Protein AF-A0A6C0ITR0-F1 (afdb_monomer)

Mean predicted aligned error: 9.15 Å

Radius of gyration: 19.24 Å; Cα contacts (8 Å, |Δi|>4): 166; chains: 1; bounding box: 49×35×55 Å

pLDDT: mean 77.71, std 12.06, range [46.34, 94.5]

Sequence (164 aa):
MSLARRMNNEQKSWNKKISAESHIYIVYEVEKREVLVSVYKRRLKRVIFFKLELGWEYPFSPPKCELSIDLKKWNNMYQYFFNITNQSIKNWRHKNGAACPCCMSLLCSQNWGPMNNILEIGEELSKHIDEKLELMEKLYVDIIIRKNAGKLPDEMIEYIKEFI

Foldseek 3Di:
DDPVVLVVVQVVVQVVPCPDPWVWHWDADPVQQKIWIWGQDPVVNDIWIKIWRADPCPPAAATDIDGPDPCVVVVPPVVVLPDCDPVNQVVCCVVPNPDGPLNVACNDNVNGHNVDDPVVNSVVVNVVVVVSVVVVLVVVLVVVCVVCPVPDDPVVNVVSVVVD

Nearest PDB structures (foldseek):
  6d6i-assembly2_E  TM=6.224E-01  e=7.721E-03  Homo sapiens
  6d6i-assembly1_B  TM=4.955E-01  e=9.781E-03  Homo sapiens
  1l3a-assembly1_A  TM=3.550E-01  e=3.399E+00  Solanum tuberosum

InterPro domains:
  IPR016135 Ubiquitin-conjugating enzyme/RWD-like [G3DSA:3.10.110.10] (2-138)

Organism: NCBI:txid1070528

Structure (mmCIF, N/CA/C/O backbone):
data_AF-A0A6C0ITR0-F1
#
_entry.id   AF-A0A6C0ITR0-F1
#
loop_
_atom_site.group_PDB
_atom_site.id
_atom_site.type_symbol
_atom_site.label_atom_id
_atom_site.label_alt_id
_atom_site.label_comp_id
_atom_site.label_asym_id
_atom_site.label_entity_id
_atom_site.label_seq_id
_atom_site.pdbx_PDB_ins_code
_atom_site.Cartn_x
_atom_site.Cartn_y
_atom_site.Cartn_z
_atom_site.occupancy
_atom_site.B_iso_or_equiv
_atom_site.auth_seq_id
_atom_site.auth_comp_id
_atom_site.auth_asym_id
_atom_site.auth_atom_id
_atom_site.pdbx_PDB_model_num
ATOM 1 N N . MET A 1 1 ? 11.045 -4.770 -22.711 1.00 66.62 1 MET A N 1
ATOM 2 C CA . MET A 1 1 ? 11.111 -3.359 -22.252 1.00 66.62 1 MET A CA 1
ATOM 3 C C . MET A 1 1 ? 12.143 -3.292 -21.133 1.00 66.62 1 MET A C 1
ATOM 5 O O . MET A 1 1 ? 12.087 -4.165 -20.284 1.00 66.62 1 MET A O 1
ATOM 9 N N . SER A 1 2 ? 13.098 -2.352 -21.131 1.00 85.25 2 SER A N 1
ATOM 10 C CA . SER A 1 2 ? 14.080 -2.260 -20.033 1.00 85.25 2 SER A CA 1
ATOM 11 C C . SER A 1 2 ? 13.482 -1.570 -18.803 1.00 85.25 2 SER A C 1
ATOM 13 O O . SER A 1 2 ? 12.660 -0.661 -18.951 1.00 85.25 2 SER A O 1
ATOM 15 N N . LEU A 1 3 ? 13.923 -1.962 -17.600 1.00 86.62 3 LEU A N 1
ATOM 16 C CA . LEU A 1 3 ? 13.497 -1.333 -16.344 1.00 86.62 3 LEU A CA 1
ATOM 17 C C . LEU A 1 3 ? 13.741 0.182 -16.366 1.00 86.62 3 LEU A C 1
ATOM 19 O O . LEU A 1 3 ? 12.837 0.950 -16.063 1.00 86.62 3 LEU A O 1
ATOM 23 N N . ALA A 1 4 ? 14.923 0.618 -16.810 1.00 86.75 4 ALA A N 1
ATOM 24 C CA . ALA A 1 4 ? 15.263 2.037 -16.902 1.00 86.75 4 ALA A CA 1
ATOM 25 C C . ALA A 1 4 ? 14.276 2.815 -17.791 1.00 86.75 4 ALA A C 1
ATOM 27 O O . ALA A 1 4 ? 13.771 3.866 -17.401 1.00 86.75 4 ALA A O 1
ATOM 28 N N . ARG A 1 5 ? 13.920 2.270 -18.966 1.00 89.25 5 ARG A N 1
ATOM 29 C CA . ARG A 1 5 ? 12.925 2.892 -19.853 1.00 89.25 5 ARG A CA 1
ATOM 30 C C . ARG A 1 5 ? 11.548 2.947 -19.195 1.00 89.25 5 ARG A C 1
ATOM 32 O O . ARG A 1 5 ? 10.845 3.944 -19.342 1.00 89.25 5 ARG A O 1
ATOM 39 N N . ARG A 1 6 ? 11.162 1.885 -18.487 1.00 91.38 6 ARG A N 1
ATOM 40 C CA . ARG A 1 6 ? 9.892 1.817 -17.768 1.00 91.38 6 ARG A CA 1
ATOM 41 C C . ARG A 1 6 ? 9.816 2.873 -16.658 1.00 91.38 6 ARG A C 1
ATOM 43 O O . ARG A 1 6 ? 8.853 3.632 -16.628 1.00 91.38 6 ARG A O 1
ATOM 50 N N . MET A 1 7 ? 10.850 2.983 -15.828 1.00 90.69 7 MET A N 1
ATOM 51 C CA . MET A 1 7 ? 10.935 3.968 -14.742 1.00 90.69 7 MET A CA 1
ATOM 52 C C . MET A 1 7 ? 10.926 5.406 -15.261 1.00 90.69 7 MET A C 1
ATOM 54 O O . MET A 1 7 ? 10.161 6.227 -14.763 1.00 90.69 7 MET A O 1
ATOM 58 N N . ASN A 1 8 ? 11.672 5.693 -16.332 1.00 88.69 8 ASN A N 1
ATOM 59 C CA . ASN A 1 8 ? 11.660 7.014 -16.969 1.00 88.69 8 ASN A CA 1
ATOM 60 C C . ASN A 1 8 ? 10.269 7.410 -17.487 1.00 88.69 8 ASN A C 1
ATOM 62 O O . ASN A 1 8 ? 9.920 8.589 -17.504 1.00 88.69 8 ASN A O 1
ATOM 66 N N . ASN A 1 9 ? 9.470 6.442 -17.943 1.00 89.31 9 ASN A N 1
ATOM 67 C CA . ASN A 1 9 ? 8.101 6.704 -18.377 1.00 89.31 9 ASN A CA 1
ATOM 68 C C . ASN A 1 9 ? 7.162 6.941 -17.190 1.00 89.31 9 ASN A C 1
ATOM 70 O O . ASN A 1 9 ? 6.370 7.879 -17.235 1.00 89.31 9 ASN A O 1
ATOM 74 N N . GLU A 1 10 ? 7.266 6.135 -16.132 1.00 89.88 10 GLU A N 1
ATOM 75 C CA . GLU A 1 10 ? 6.446 6.301 -14.928 1.00 89.88 10 GLU A CA 1
ATOM 76 C C . GLU A 1 10 ? 6.723 7.633 -14.216 1.00 89.88 10 GLU A C 1
ATOM 78 O O . GLU A 1 10 ? 5.781 8.359 -13.905 1.00 89.88 10 GLU A O 1
ATOM 83 N N . GLN A 1 11 ? 7.990 8.030 -14.063 1.00 87.69 11 GLN A N 1
ATOM 84 C CA . GLN A 1 11 ? 8.385 9.291 -13.416 1.00 87.69 11 GLN A CA 1
ATOM 85 C C . GLN A 1 11 ? 7.731 10.536 -14.032 1.00 87.69 11 GLN A C 1
ATOM 87 O O . GLN A 1 11 ? 7.386 11.482 -13.322 1.00 87.69 11 GLN A O 1
ATOM 92 N N . LYS A 1 12 ? 7.488 10.533 -15.350 1.00 85.12 12 LYS A N 1
ATOM 93 C CA . LYS A 1 12 ? 6.782 11.632 -16.034 1.00 85.12 12 LYS A CA 1
ATOM 94 C C . LYS A 1 12 ? 5.352 11.814 -15.525 1.00 85.12 12 LYS A C 1
ATOM 96 O O . LYS A 1 12 ? 4.837 12.929 -15.560 1.00 85.12 12 LYS A O 1
ATOM 101 N N . SER A 1 13 ? 4.704 10.727 -15.107 1.00 78.81 13 SER A N 1
ATOM 102 C CA . SER A 1 13 ? 3.345 10.749 -14.557 1.00 78.81 13 SER A CA 1
ATOM 103 C C . SER A 1 13 ? 3.327 11.169 -13.088 1.00 78.81 13 SER A C 1
ATOM 105 O O . SER A 1 13 ? 2.429 11.906 -12.682 1.00 78.81 13 SER A O 1
ATOM 107 N N . TRP A 1 14 ? 4.354 10.790 -12.321 1.00 82.62 14 TRP A N 1
ATOM 108 C CA . TRP A 1 14 ? 4.474 11.126 -10.902 1.00 82.62 14 TRP A CA 1
ATOM 109 C C . TRP A 1 14 ? 4.487 12.645 -10.716 1.00 82.62 14 TRP A C 1
ATOM 111 O O . TRP A 1 14 ? 3.625 13.194 -10.038 1.00 82.62 14 TRP A O 1
ATOM 121 N N . ASN A 1 15 ? 5.355 13.351 -11.443 1.00 67.38 15 ASN A N 1
ATOM 122 C CA . ASN A 1 15 ? 5.488 14.808 -11.331 1.00 67.38 15 ASN A CA 1
ATOM 123 C C . ASN A 1 15 ? 4.199 15.592 -11.645 1.00 67.38 15 ASN A C 1
ATOM 125 O O . ASN A 1 15 ? 4.065 16.731 -11.211 1.00 67.38 15 ASN A O 1
ATOM 129 N N . LYS A 1 16 ? 3.254 15.005 -12.394 1.00 63.28 16 LYS A N 1
ATOM 130 C CA . LYS A 1 16 ? 1.994 15.662 -12.781 1.00 63.28 16 LYS A CA 1
ATOM 131 C C . LYS A 1 16 ? 0.865 15.483 -11.763 1.00 63.28 16 LYS A C 1
ATOM 133 O O . LYS A 1 16 ? 0.017 16.358 -11.663 1.00 63.28 16 LYS A O 1
ATOM 138 N N . LYS A 1 17 ? 0.825 14.356 -11.042 1.00 58.44 17 LYS A N 1
ATOM 139 C CA . LYS A 1 17 ? -0.270 14.008 -10.111 1.00 58.44 17 LYS A CA 1
ATOM 140 C C . LYS A 1 17 ? 0.035 14.340 -8.645 1.00 58.44 17 LYS A C 1
ATOM 142 O O . LYS A 1 17 ? -0.892 14.567 -7.874 1.00 58.44 17 LYS A O 1
ATOM 147 N N . ILE A 1 18 ? 1.314 14.434 -8.270 1.00 57.09 18 ILE A N 1
ATOM 148 C CA . ILE A 1 18 ? 1.760 14.732 -6.894 1.00 57.09 18 ILE A CA 1
ATOM 149 C C . ILE A 1 18 ? 1.272 16.115 -6.395 1.00 57.09 18 ILE A C 1
ATOM 151 O O . ILE A 1 18 ? 1.217 16.349 -5.190 1.00 57.09 18 ILE A O 1
ATOM 155 N N . SER A 1 19 ? 0.863 17.028 -7.286 1.00 49.69 19 SER A N 1
ATOM 156 C CA . SER A 1 19 ? 0.438 18.385 -6.910 1.00 49.69 19 SER A CA 1
ATOM 157 C C . SER A 1 19 ? -1.061 18.565 -6.643 1.00 49.69 19 SER A C 1
ATOM 159 O O . SER A 1 19 ? -1.438 19.653 -6.219 1.00 49.69 19 SER A O 1
ATOM 161 N N . ALA A 1 20 ? -1.920 17.579 -6.932 1.00 51.50 20 ALA A N 1
ATOM 162 C CA . ALA A 1 20 ? -3.354 17.858 -7.061 1.00 51.50 20 ALA A CA 1
ATOM 163 C C . ALA A 1 20 ? -4.199 17.557 -5.813 1.00 51.50 20 ALA A C 1
ATOM 165 O O . ALA A 1 20 ? -5.024 18.388 -5.475 1.00 51.50 20 ALA A O 1
ATOM 166 N N . GLU A 1 21 ? -4.016 16.440 -5.099 1.00 54.25 21 GLU A N 1
ATOM 167 C CA . GLU A 1 21 ? -4.944 16.062 -4.001 1.00 54.25 21 GLU A CA 1
ATOM 168 C C . GLU A 1 21 ? -4.433 14.883 -3.159 1.00 54.25 21 GLU A C 1
ATOM 170 O O . GLU A 1 21 ? -4.597 14.820 -1.940 1.00 54.25 21 GLU A O 1
ATOM 175 N N . SER A 1 22 ? -3.756 13.943 -3.807 1.00 56.16 22 SER A N 1
ATOM 176 C CA . SER A 1 22 ? -3.129 12.792 -3.178 1.00 56.16 22 SER A CA 1
ATOM 177 C C . SER A 1 22 ? -1.704 13.165 -2.781 1.00 56.16 22 SER A C 1
ATOM 179 O O . SER A 1 22 ? -0.827 13.198 -3.639 1.00 56.16 22 SER A O 1
ATOM 181 N N . HIS A 1 23 ? -1.468 13.462 -1.499 1.00 76.06 23 HIS A N 1
ATOM 182 C CA . HIS A 1 23 ? -0.144 13.759 -0.929 1.00 76.06 23 HIS A CA 1
ATOM 183 C C . HIS A 1 23 ? 0.802 12.535 -0.933 1.00 76.06 23 HIS A C 1
ATOM 185 O O . HIS A 1 23 ? 1.321 12.107 0.102 1.00 76.06 23 HIS A O 1
ATOM 191 N N . ILE A 1 24 ? 0.965 11.926 -2.098 1.00 81.62 24 ILE A N 1
ATOM 192 C CA . ILE A 1 24 ? 1.833 10.798 -2.381 1.00 81.62 24 ILE A CA 1
ATOM 193 C C . ILE A 1 24 ? 3.103 11.393 -2.977 1.00 81.62 24 ILE A C 1
ATOM 195 O O . ILE A 1 24 ? 3.011 12.196 -3.893 1.00 81.62 24 ILE A O 1
ATOM 199 N N . TYR A 1 25 ? 4.279 11.010 -2.498 1.00 81.25 25 TYR A N 1
ATOM 200 C CA . TYR A 1 25 ? 5.554 11.367 -3.117 1.00 81.25 25 TYR A CA 1
ATOM 201 C C . TYR A 1 25 ? 6.347 10.099 -3.383 1.00 81.25 25 TYR A C 1
ATOM 203 O O . TYR A 1 25 ? 6.434 9.230 -2.515 1.00 81.25 25 TYR A O 1
ATOM 211 N N . ILE A 1 26 ? 6.924 9.995 -4.576 1.00 82.62 26 ILE A N 1
ATOM 212 C CA . ILE A 1 26 ? 7.612 8.793 -5.044 1.00 82.62 26 ILE A CA 1
ATOM 213 C C . ILE A 1 26 ? 9.055 9.157 -5.380 1.00 82.62 26 ILE A C 1
ATOM 215 O O . ILE A 1 26 ? 9.303 10.081 -6.154 1.00 82.62 26 ILE A O 1
ATOM 219 N N . VAL A 1 27 ? 10.002 8.417 -4.809 1.00 81.12 27 VAL A N 1
ATOM 220 C CA . VAL A 1 27 ? 11.440 8.553 -5.054 1.00 81.12 27 VAL A CA 1
ATOM 221 C C . VAL A 1 27 ? 11.975 7.206 -5.517 1.00 81.12 27 VAL A C 1
ATOM 223 O O . VAL A 1 27 ? 11.745 6.196 -4.863 1.00 81.12 27 VAL A O 1
ATOM 226 N N . TYR A 1 28 ? 12.689 7.178 -6.639 1.00 79.88 28 TYR A N 1
ATOM 227 C CA . TYR A 1 28 ? 13.272 5.953 -7.189 1.00 79.88 28 TYR A CA 1
ATOM 228 C C . TYR A 1 28 ? 14.796 5.968 -7.065 1.00 79.88 28 TYR A C 1
ATOM 230 O O . TYR A 1 28 ? 15.441 6.893 -7.557 1.00 79.88 28 TYR A O 1
ATOM 238 N N . GLU A 1 29 ? 15.363 4.929 -6.450 1.00 78.25 29 GLU A N 1
ATOM 239 C CA . GLU A 1 29 ? 16.804 4.706 -6.351 1.00 78.25 29 GLU A CA 1
ATOM 240 C C . GLU A 1 29 ? 17.230 3.618 -7.351 1.00 78.25 29 GLU A C 1
ATOM 242 O O . GLU A 1 29 ? 16.992 2.421 -7.163 1.00 78.25 29 GLU A O 1
ATOM 247 N N . VAL A 1 30 ? 17.852 4.054 -8.453 1.00 73.38 30 VAL A N 1
ATOM 248 C CA . VAL A 1 30 ? 18.170 3.205 -9.616 1.00 73.38 30 VAL A CA 1
ATOM 249 C C . VAL A 1 30 ? 19.095 2.046 -9.245 1.00 73.38 30 VAL A C 1
ATOM 251 O O . VAL A 1 30 ? 18.827 0.909 -9.629 1.00 73.38 30 VAL A O 1
ATOM 254 N N . GLU A 1 31 ? 20.155 2.327 -8.485 1.00 76.38 31 GLU A N 1
ATOM 255 C CA . GLU A 1 31 ? 21.209 1.358 -8.152 1.00 76.38 31 GLU A CA 1
ATOM 256 C C . GLU A 1 31 ? 20.681 0.176 -7.336 1.00 76.38 31 GLU A C 1
ATOM 258 O O . GLU A 1 31 ? 21.100 -0.960 -7.545 1.00 76.38 31 GLU A O 1
ATOM 263 N N . LYS A 1 32 ? 19.708 0.430 -6.455 1.00 82.06 32 LYS A N 1
ATOM 264 C CA . LYS A 1 32 ? 19.113 -0.597 -5.594 1.00 82.06 32 LYS A CA 1
ATOM 265 C C . LYS A 1 32 ? 17.887 -1.271 -6.202 1.00 82.06 32 LYS A C 1
ATOM 267 O O . LYS A 1 32 ? 17.435 -2.280 -5.678 1.00 82.06 32 LYS A O 1
ATOM 272 N N . ARG A 1 33 ? 17.349 -0.745 -7.312 1.00 89.19 33 ARG A N 1
ATOM 273 C CA . ARG A 1 33 ? 16.044 -1.152 -7.877 1.00 89.19 33 ARG A CA 1
ATOM 274 C C . ARG A 1 33 ? 14.930 -1.042 -6.829 1.00 89.19 33 ARG A C 1
ATOM 276 O O . ARG A 1 33 ? 14.016 -1.860 -6.779 1.00 89.19 33 ARG A O 1
ATOM 283 N N . GLU A 1 34 ? 15.014 0.003 -6.016 1.00 90.19 34 GLU A N 1
ATOM 284 C CA . GLU A 1 34 ? 14.099 0.274 -4.914 1.00 90.19 34 GLU A CA 1
ATOM 285 C C . GLU A 1 34 ? 13.360 1.582 -5.167 1.00 90.19 34 GLU A C 1
ATOM 287 O O . GLU A 1 34 ? 13.939 2.568 -5.627 1.00 90.19 34 GLU A O 1
ATOM 292 N N . VAL A 1 35 ? 12.069 1.601 -4.858 1.00 90.12 35 VAL A N 1
ATOM 293 C CA . VAL A 1 35 ? 11.244 2.804 -4.925 1.00 90.12 35 VAL A CA 1
ATOM 294 C C . VAL A 1 35 ? 10.682 3.081 -3.544 1.00 90.12 35 VAL A C 1
ATOM 296 O O . VAL A 1 35 ? 10.030 2.232 -2.943 1.00 90.12 35 VAL A O 1
ATOM 299 N N . LEU A 1 36 ? 10.908 4.288 -3.046 1.00 88.62 36 LEU A N 1
ATOM 300 C CA . LEU A 1 36 ? 10.284 4.786 -1.837 1.00 88.62 36 LEU A CA 1
ATOM 301 C C . LEU A 1 36 ? 9.006 5.535 -2.214 1.00 88.62 36 LEU A C 1
ATOM 303 O O . LEU A 1 36 ? 9.048 6.571 -2.876 1.00 88.62 36 LEU A O 1
ATOM 307 N N . VAL A 1 37 ? 7.869 5.021 -1.764 1.00 89.06 37 VAL A N 1
ATOM 308 C CA . VAL A 1 37 ? 6.573 5.691 -1.849 1.00 89.06 37 VAL A CA 1
ATOM 309 C C . VAL A 1 37 ? 6.248 6.247 -0.473 1.00 89.06 37 VAL A C 1
ATOM 311 O O . VAL A 1 37 ? 6.248 5.528 0.520 1.00 89.06 37 VAL A O 1
ATOM 314 N N . SER A 1 38 ? 5.963 7.535 -0.392 1.00 85.69 38 SER A N 1
ATOM 315 C CA . SER A 1 38 ? 5.570 8.198 0.844 1.00 85.69 38 SER A CA 1
ATOM 316 C C . SER A 1 38 ? 4.170 8.764 0.702 1.00 85.69 38 SER A C 1
ATOM 318 O O . SER A 1 38 ? 3.831 9.334 -0.327 1.00 85.69 38 SER A O 1
ATOM 320 N N . VAL A 1 39 ? 3.340 8.577 1.720 1.00 85.44 39 VAL A N 1
ATOM 321 C CA . VAL A 1 39 ? 1.941 9.003 1.730 1.00 85.44 39 VAL A CA 1
ATOM 322 C C . VAL A 1 39 ? 1.718 9.853 2.968 1.00 85.44 39 VAL A C 1
ATOM 324 O O . VAL A 1 39 ? 1.810 9.359 4.093 1.00 85.44 39 VAL A O 1
ATOM 327 N N . TYR A 1 40 ? 1.420 11.135 2.784 1.00 83.81 40 TYR A N 1
ATOM 328 C CA . TYR A 1 40 ? 1.007 11.993 3.885 1.00 83.81 40 TYR A CA 1
ATOM 329 C C . TYR A 1 40 ? -0.487 11.838 4.155 1.00 83.81 40 TYR A C 1
ATOM 331 O O . TYR A 1 40 ? -1.330 11.996 3.271 1.00 83.81 40 TYR A O 1
ATOM 339 N N . LYS A 1 41 ? -0.818 11.564 5.416 1.00 82.00 41 LYS A N 1
ATOM 340 C CA . LYS A 1 41 ? -2.193 11.462 5.893 1.00 82.00 41 LYS A CA 1
ATOM 341 C C . LYS A 1 41 ? -2.507 12.604 6.832 1.00 82.00 41 LYS A C 1
ATOM 343 O O . LYS A 1 41 ? -2.015 12.650 7.960 1.00 82.00 41 LYS A O 1
ATOM 348 N N . ARG A 1 42 ? -3.401 13.491 6.388 1.00 80.75 42 ARG A N 1
ATOM 349 C CA . ARG A 1 42 ? -3.861 14.651 7.163 1.00 80.75 42 ARG A CA 1
ATOM 350 C C . ARG A 1 42 ? -4.466 14.250 8.509 1.00 80.75 42 ARG A C 1
ATOM 352 O O . ARG A 1 42 ? -4.135 14.871 9.514 1.00 80.75 42 ARG A O 1
ATOM 359 N N . ARG A 1 43 ? -5.273 13.180 8.544 1.00 76.94 43 ARG A N 1
ATOM 360 C CA . ARG A 1 43 ? -5.879 12.630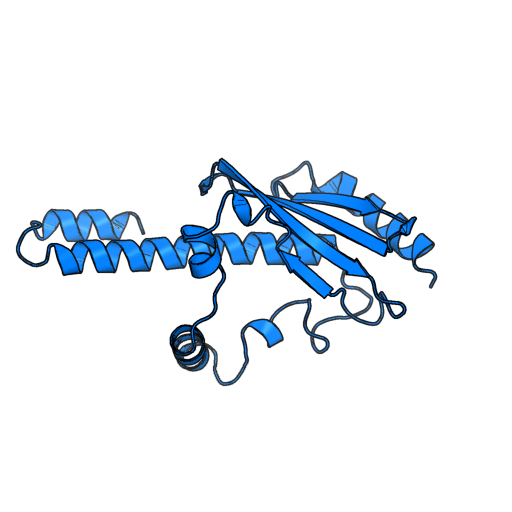 9.777 1.00 76.94 43 ARG A CA 1
ATOM 361 C C . ARG A 1 43 ? -4.829 12.224 10.813 1.00 76.94 43 ARG A C 1
ATOM 363 O O . ARG A 1 43 ? -5.002 12.469 11.998 1.00 76.94 43 ARG A O 1
ATOM 370 N N . LEU A 1 44 ? -3.704 11.675 10.355 1.00 75.25 44 LEU A N 1
ATOM 371 C CA . LEU A 1 44 ? -2.583 11.286 11.212 1.00 75.25 44 LEU A CA 1
ATOM 372 C C . LEU A 1 44 ? -1.585 12.426 11.455 1.00 75.25 44 LEU A C 1
ATOM 374 O O . LEU A 1 44 ? -0.725 12.295 12.323 1.00 75.25 44 LEU A O 1
ATOM 378 N N . LYS A 1 45 ? -1.667 13.513 10.673 1.00 80.12 45 LYS A N 1
ATOM 379 C CA . LYS A 1 45 ? -0.663 14.586 10.556 1.00 80.12 45 LYS A CA 1
ATOM 380 C C . LYS A 1 45 ? 0.754 14.046 10.331 1.00 80.12 45 LYS A C 1
ATOM 382 O O . LYS A 1 45 ? 1.722 14.585 10.867 1.00 80.12 45 LYS A O 1
ATOM 387 N N . ARG A 1 46 ? 0.886 12.949 9.581 1.00 78.00 46 ARG A N 1
ATOM 388 C CA . ARG A 1 46 ? 2.151 12.214 9.422 1.00 78.00 46 ARG A CA 1
ATOM 389 C C . ARG A 1 46 ? 2.313 11.626 8.029 1.00 78.00 46 ARG A C 1
ATOM 391 O O . ARG A 1 46 ? 1.334 11.405 7.321 1.00 78.00 46 ARG A O 1
ATOM 398 N N . VAL A 1 47 ? 3.570 11.360 7.680 1.00 80.62 47 VAL A N 1
ATOM 399 C CA . VAL A 1 47 ? 3.975 10.652 6.463 1.00 80.62 47 VAL A CA 1
ATOM 400 C C . VAL A 1 47 ? 4.217 9.183 6.795 1.00 80.62 47 VAL A C 1
ATOM 402 O O . VAL A 1 47 ? 4.897 8.872 7.774 1.00 80.62 47 VAL A O 1
ATOM 405 N N . ILE A 1 48 ? 3.656 8.295 5.983 1.00 81.94 48 ILE A N 1
ATOM 406 C CA . ILE A 1 48 ? 3.893 6.852 6.021 1.00 81.94 48 ILE A CA 1
ATOM 407 C C . ILE A 1 48 ? 4.762 6.495 4.821 1.00 81.94 48 ILE A C 1
ATOM 409 O O . ILE A 1 48 ? 4.490 6.949 3.713 1.00 81.94 48 ILE A O 1
ATOM 413 N N . PHE A 1 49 ? 5.799 5.693 5.040 1.00 84.44 49 PHE A N 1
ATOM 414 C CA . PHE A 1 49 ? 6.754 5.306 4.009 1.00 84.44 49 PHE A CA 1
AT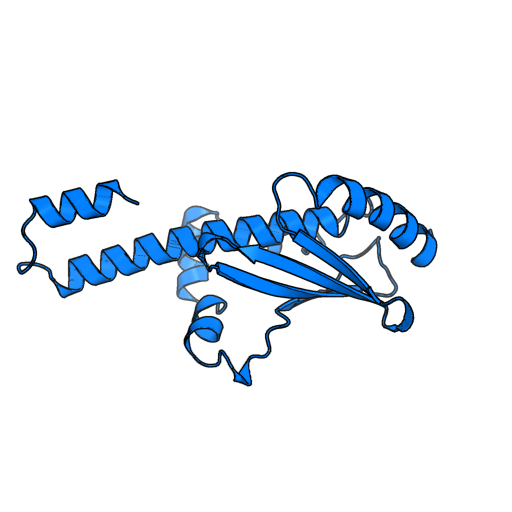OM 415 C C . PHE A 1 49 ? 6.603 3.827 3.666 1.00 84.44 49 PHE A C 1
ATOM 417 O O . PHE A 1 49 ? 6.538 2.974 4.551 1.00 84.44 49 PHE A O 1
ATOM 424 N N . PHE A 1 50 ? 6.601 3.534 2.376 1.00 86.69 50 PHE A N 1
ATOM 425 C CA . PHE A 1 50 ? 6.557 2.204 1.800 1.00 86.69 50 PHE A CA 1
ATOM 426 C C . PHE A 1 50 ? 7.761 2.030 0.891 1.00 86.69 50 PHE A C 1
ATOM 428 O O . PHE A 1 50 ? 8.047 2.879 0.048 1.00 86.69 50 PHE A O 1
ATOM 435 N N . LYS A 1 51 ? 8.465 0.924 1.070 1.00 89.75 51 LYS A N 1
ATOM 436 C CA . LYS A 1 51 ? 9.575 0.517 0.227 1.00 89.75 51 LYS A CA 1
ATOM 437 C C . LYS A 1 51 ? 9.065 -0.528 -0.756 1.00 89.75 51 LYS A C 1
ATOM 439 O O . LYS A 1 51 ? 8.521 -1.547 -0.343 1.00 89.75 51 LYS A O 1
ATOM 444 N N . LEU A 1 52 ? 9.241 -0.264 -2.042 1.00 92.38 52 LEU A N 1
ATOM 445 C CA . LEU A 1 52 ? 8.951 -1.198 -3.118 1.00 92.38 52 LEU A CA 1
ATOM 446 C C . LEU A 1 52 ? 10.264 -1.746 -3.679 1.00 92.38 52 LEU A C 1
ATOM 448 O O . LEU A 1 52 ? 11.104 -0.978 -4.144 1.00 92.38 52 LEU A O 1
ATOM 452 N N . GLU A 1 53 ? 10.430 -3.061 -3.669 1.00 93.62 53 GLU A N 1
ATOM 453 C CA . GLU A 1 53 ? 11.556 -3.753 -4.297 1.00 93.62 53 GLU A CA 1
ATOM 454 C C . GLU A 1 53 ? 11.144 -4.226 -5.699 1.00 93.62 53 GLU A C 1
ATOM 456 O O . GLU A 1 53 ? 10.200 -5.010 -5.857 1.00 93.62 53 GLU A O 1
ATOM 461 N N . LEU A 1 54 ? 11.840 -3.740 -6.731 1.00 93.69 54 LEU A N 1
ATOM 462 C CA . LEU A 1 54 ? 11.563 -4.085 -8.123 1.00 93.69 54 LEU A CA 1
ATOM 463 C C . LEU A 1 54 ? 12.381 -5.316 -8.534 1.00 93.69 54 LEU A C 1
ATOM 465 O O . LEU A 1 54 ? 13.590 -5.239 -8.773 1.00 93.69 54 LEU A O 1
ATOM 469 N N . GLY A 1 55 ? 11.703 -6.455 -8.677 1.00 91.31 55 GLY A N 1
ATOM 470 C CA . GLY A 1 55 ? 12.320 -7.695 -9.147 1.00 91.31 55 GLY A CA 1
ATOM 471 C C . GLY A 1 55 ? 12.869 -7.613 -10.580 1.00 91.31 55 GLY A C 1
ATOM 472 O O . GLY A 1 55 ? 12.607 -6.685 -11.350 1.00 91.31 55 GLY A O 1
ATOM 473 N N . TRP A 1 56 ? 13.635 -8.630 -10.984 1.00 91.25 56 TRP A N 1
ATOM 474 C CA . TRP A 1 56 ? 14.151 -8.766 -12.360 1.00 91.25 56 TRP A CA 1
ATOM 475 C C . TRP A 1 56 ? 13.052 -8.833 -13.419 1.00 91.25 56 TRP A C 1
ATOM 477 O O . TRP A 1 56 ? 13.249 -8.338 -14.523 1.00 91.25 56 TRP A O 1
ATOM 487 N N . GLU A 1 57 ? 11.885 -9.348 -13.050 1.00 93.19 57 GLU A N 1
ATOM 488 C CA . GLU A 1 57 ? 10.744 -9.513 -13.947 1.00 93.19 57 GLU A CA 1
ATOM 489 C C . GLU A 1 57 ? 9.863 -8.265 -14.069 1.00 93.19 57 GLU A C 1
ATOM 491 O O . GLU A 1 57 ? 8.958 -8.246 -14.897 1.00 93.19 57 GLU A O 1
ATOM 496 N N . TYR A 1 58 ? 10.099 -7.205 -13.290 1.00 92.25 58 TYR A N 1
ATOM 497 C CA . TYR A 1 58 ? 9.295 -5.986 -13.390 1.00 92.25 58 TYR A CA 1
ATOM 498 C C . TYR A 1 58 ? 9.388 -5.379 -14.808 1.00 92.25 58 TYR A C 1
ATOM 500 O O . TYR A 1 58 ? 10.498 -5.213 -15.329 1.00 92.25 58 TYR A O 1
ATOM 508 N N . PRO A 1 59 ? 8.266 -4.990 -15.449 1.00 93.44 59 PRO A N 1
ATOM 509 C CA . PRO A 1 59 ? 6.912 -4.845 -14.897 1.00 93.44 59 PRO A CA 1
ATOM 510 C C . PRO A 1 59 ? 5.983 -6.054 -15.109 1.00 93.44 59 PRO A C 1
ATOM 512 O O . PRO A 1 59 ? 4.780 -5.917 -14.943 1.00 93.44 59 PRO A O 1
ATOM 515 N N . PHE A 1 60 ? 6.483 -7.217 -15.518 1.00 94.50 60 PHE A N 1
ATOM 516 C CA . PHE A 1 60 ? 5.655 -8.410 -15.746 1.00 94.50 60 PHE A CA 1
ATOM 517 C C . PHE A 1 60 ? 5.261 -9.133 -14.453 1.00 94.50 60 PHE A C 1
ATOM 519 O O . PHE A 1 60 ? 4.288 -9.877 -14.454 1.00 94.50 60 PHE A O 1
ATOM 526 N N . SER A 1 61 ? 5.958 -8.837 -13.356 1.00 93.62 61 SER A N 1
ATOM 527 C CA . SER A 1 61 ? 5.624 -9.279 -12.000 1.00 93.62 61 SER A CA 1
ATOM 528 C C . SER A 1 61 ? 5.530 -8.064 -11.063 1.00 93.62 61 SER A C 1
ATOM 530 O O . SER A 1 61 ? 6.268 -7.088 -11.274 1.00 93.62 61 SER A O 1
ATOM 532 N N . PRO A 1 62 ? 4.643 -8.092 -10.048 1.00 94.38 62 PRO A N 1
ATOM 533 C CA . PRO A 1 62 ? 4.472 -6.977 -9.124 1.00 94.38 62 PRO A CA 1
ATOM 534 C C . PRO A 1 62 ? 5.730 -6.758 -8.276 1.00 94.38 62 PRO A C 1
ATOM 536 O O . PRO A 1 62 ? 6.484 -7.704 -8.019 1.00 94.38 62 PRO A O 1
ATOM 539 N N . PRO A 1 63 ? 5.972 -5.524 -7.807 1.00 94.38 63 PRO A N 1
ATOM 540 C CA . PRO A 1 63 ? 7.029 -5.270 -6.843 1.00 94.38 63 PRO A CA 1
ATOM 541 C C . PRO A 1 63 ? 6.665 -5.853 -5.472 1.00 94.38 63 PRO A C 1
ATOM 543 O O . PRO A 1 63 ? 5.490 -5.990 -5.130 1.00 94.38 63 PRO A O 1
ATOM 546 N N . LYS A 1 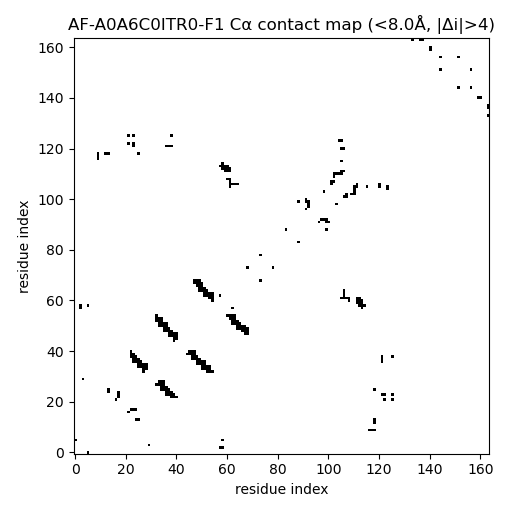64 ? 7.669 -6.153 -4.646 1.00 91.75 64 LYS A N 1
ATOM 547 C CA . LYS A 1 64 ? 7.418 -6.46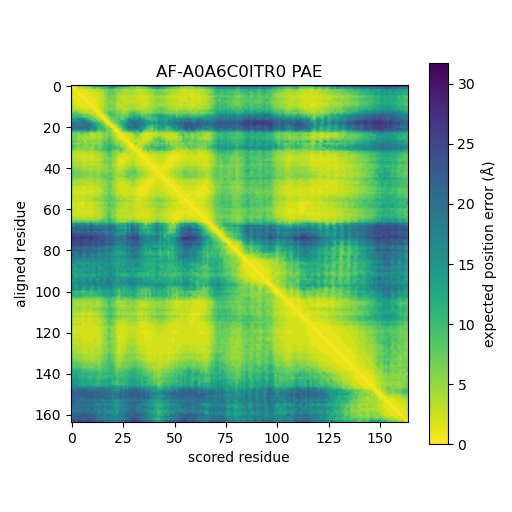4 -3.230 1.00 91.75 64 LYS A CA 1
ATOM 548 C C . LYS A 1 64 ? 7.265 -5.163 -2.463 1.00 91.75 64 LYS A C 1
ATOM 550 O O . LYS A 1 64 ? 8.081 -4.268 -2.642 1.00 91.75 64 LYS A O 1
ATOM 555 N N . CYS A 1 65 ? 6.249 -5.061 -1.614 1.00 88.56 65 CYS A N 1
ATOM 556 C CA . CYS A 1 65 ? 6.005 -3.869 -0.811 1.00 88.56 65 CYS A CA 1
ATOM 557 C C . CYS A 1 65 ? 6.237 -4.154 0.667 1.00 88.56 65 CYS A C 1
ATOM 559 O O . CYS A 1 65 ? 5.636 -5.062 1.237 1.00 88.56 65 CYS A O 1
ATOM 561 N N . GLU A 1 66 ? 7.037 -3.306 1.297 1.00 84.88 66 GLU A N 1
ATOM 562 C CA . GLU A 1 66 ? 7.296 -3.327 2.726 1.00 84.88 66 GLU A CA 1
ATOM 563 C C . GLU A 1 66 ? 6.980 -1.966 3.335 1.00 84.88 66 GLU A C 1
ATOM 565 O O . GLU A 1 66 ? 7.200 -0.910 2.741 1.00 84.88 66 GLU A O 1
ATOM 570 N N . LEU A 1 67 ? 6.457 -1.981 4.554 1.00 79.88 67 LEU A N 1
ATOM 571 C CA . LEU A 1 67 ? 6.238 -0.768 5.320 1.00 79.88 67 LEU A CA 1
ATOM 572 C C . LEU A 1 67 ? 7.578 -0.310 5.912 1.00 79.88 67 LEU A C 1
ATOM 574 O O . LEU A 1 67 ? 8.095 -0.916 6.847 1.00 79.88 67 LEU A O 1
ATOM 578 N N . SER A 1 68 ? 8.134 0.776 5.381 1.00 68.81 68 SER A N 1
ATOM 579 C CA . SER A 1 68 ? 9.441 1.309 5.771 1.00 68.81 68 SER A CA 1
ATOM 580 C C . SER A 1 68 ? 9.301 2.333 6.897 1.00 68.81 68 SER A C 1
ATOM 582 O O . SER A 1 68 ? 9.585 3.517 6.727 1.00 68.81 68 SER A O 1
ATOM 584 N N . ILE A 1 69 ? 8.837 1.897 8.066 1.00 62.41 69 ILE A N 1
ATOM 585 C CA . ILE A 1 69 ? 8.837 2.733 9.274 1.00 62.41 69 ILE A CA 1
ATOM 586 C C . ILE A 1 69 ? 10.142 2.483 10.036 1.00 62.41 69 ILE A C 1
ATOM 588 O O . ILE A 1 69 ? 10.584 1.343 10.158 1.00 62.41 69 ILE A O 1
ATOM 592 N N . ASP A 1 70 ? 10.729 3.528 10.624 1.00 57.25 70 ASP A N 1
ATOM 593 C CA . ASP A 1 70 ? 11.662 3.352 11.741 1.00 57.25 70 ASP A CA 1
ATOM 594 C C . ASP A 1 70 ? 10.877 2.809 12.951 1.00 57.25 70 ASP A C 1
ATOM 596 O O . ASP A 1 70 ? 10.407 3.550 13.822 1.00 57.25 70 ASP A O 1
ATOM 600 N N . LEU A 1 71 ? 10.637 1.491 12.940 1.00 51.28 71 LEU A N 1
ATOM 601 C CA . LEU A 1 71 ? 9.787 0.775 13.895 1.00 51.28 71 LEU A CA 1
ATOM 602 C C . LEU A 1 71 ? 10.266 0.964 15.340 1.00 51.28 71 LEU A C 1
ATOM 604 O O . LEU A 1 71 ? 9.455 0.896 16.264 1.00 51.28 71 LEU A O 1
ATOM 608 N N . LYS A 1 72 ? 11.549 1.301 15.549 1.00 46.34 72 LYS A N 1
ATOM 609 C CA . LYS A 1 72 ? 12.114 1.565 16.879 1.00 46.34 72 LYS A CA 1
ATOM 610 C C . LYS A 1 72 ? 11.457 2.760 17.575 1.00 46.34 72 LYS A C 1
ATOM 612 O O . LYS A 1 72 ? 11.272 2.711 18.788 1.00 46.34 72 LYS A O 1
ATOM 617 N N . 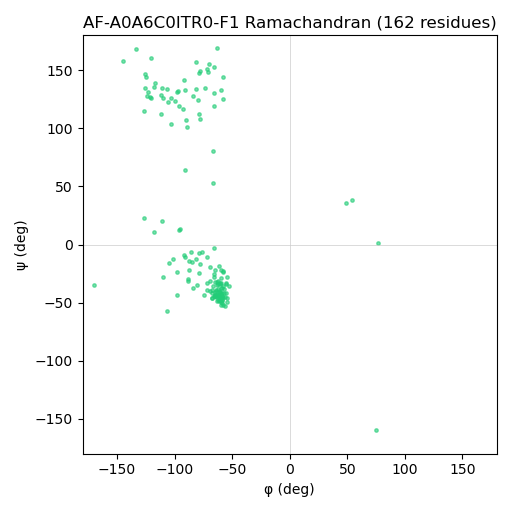LYS A 1 73 ? 11.038 3.798 16.839 1.00 52.38 73 LYS A N 1
ATOM 618 C CA . LYS A 1 73 ? 10.291 4.944 17.404 1.00 52.38 73 LYS A CA 1
ATOM 619 C C . LYS A 1 73 ? 8.788 4.681 17.576 1.00 52.38 73 LYS A C 1
ATOM 621 O O . LYS A 1 73 ? 8.109 5.466 18.231 1.00 52.38 73 LYS A O 1
ATOM 626 N N . TRP A 1 74 ? 8.257 3.603 16.996 1.00 52.56 74 TRP A N 1
ATOM 627 C CA . TRP A 1 74 ? 6.814 3.383 16.799 1.00 52.56 74 TRP A CA 1
ATOM 628 C C . TRP A 1 74 ? 6.320 2.033 17.351 1.00 52.56 74 TRP A C 1
ATOM 630 O O . TRP A 1 74 ? 5.281 1.520 16.932 1.00 52.56 74 TRP A O 1
ATOM 640 N N . ASN A 1 75 ? 7.057 1.460 18.305 1.00 48.53 75 ASN A N 1
ATOM 641 C CA . ASN A 1 75 ? 7.095 0.014 18.534 1.00 48.53 75 ASN A CA 1
ATOM 642 C C . ASN A 1 75 ? 5.786 -0.652 19.003 1.00 48.53 75 ASN A C 1
ATOM 644 O O . ASN A 1 75 ? 5.620 -1.841 18.769 1.00 48.53 75 ASN A O 1
ATOM 648 N N . ASN A 1 76 ? 4.831 0.075 19.595 1.00 51.66 76 ASN A N 1
ATOM 649 C CA . ASN A 1 76 ? 3.634 -0.570 20.155 1.00 51.66 76 ASN A CA 1
ATOM 650 C C . ASN A 1 76 ? 2.370 -0.332 19.323 1.00 51.66 76 ASN A C 1
ATOM 652 O O . ASN A 1 76 ? 1.766 -1.282 18.844 1.00 51.66 76 ASN A O 1
ATOM 656 N N . MET A 1 77 ? 1.963 0.914 19.079 1.00 49.56 77 MET A N 1
ATOM 657 C CA . MET A 1 77 ? 0.659 1.177 18.450 1.00 49.56 77 MET A CA 1
ATOM 658 C C . MET A 1 77 ? 0.596 0.750 16.972 1.00 49.56 77 MET A C 1
ATOM 660 O O . MET A 1 77 ? -0.455 0.331 16.498 1.00 49.56 77 MET A O 1
ATOM 664 N N . TYR A 1 78 ? 1.717 0.817 16.245 1.00 55.97 78 TYR A N 1
ATOM 665 C CA . TYR A 1 78 ? 1.745 0.572 14.799 1.00 55.97 78 TYR A CA 1
ATOM 666 C C . TYR A 1 78 ? 1.954 -0.892 14.405 1.00 55.97 78 TYR A C 1
ATOM 668 O O . TYR A 1 78 ? 1.414 -1.315 13.383 1.00 55.97 78 TYR A O 1
ATOM 676 N N . GLN A 1 79 ? 2.658 -1.686 15.221 1.00 53.25 79 GLN A N 1
ATOM 677 C CA . GLN A 1 79 ? 2.708 -3.137 15.009 1.00 53.25 79 GLN A CA 1
ATOM 678 C C . GLN A 1 79 ? 1.299 -3.734 15.118 1.00 53.25 79 GLN A C 1
ATOM 680 O O . GLN A 1 79 ? 0.864 -4.453 14.224 1.00 53.25 79 GLN A O 1
ATOM 685 N N . TYR A 1 80 ? 0.529 -3.344 16.141 1.00 56.84 80 TYR A N 1
ATOM 686 C CA . TYR A 1 80 ? -0.879 -3.736 16.244 1.00 56.84 80 TYR A CA 1
ATOM 687 C C . TYR A 1 80 ? -1.749 -3.125 15.145 1.00 56.84 80 TYR A C 1
ATOM 689 O O . TYR A 1 80 ? -2.640 -3.809 14.652 1.00 56.84 80 TYR A O 1
ATOM 697 N N . PHE A 1 81 ? -1.473 -1.881 14.727 1.00 58.78 81 PHE A N 1
ATOM 698 C CA . PHE A 1 81 ? -2.193 -1.250 13.622 1.00 58.78 81 PHE A CA 1
ATOM 699 C C . PHE A 1 81 ? -2.093 -2.105 12.363 1.00 58.78 81 PHE A C 1
ATOM 701 O O . PHE A 1 81 ? -3.118 -2.445 11.791 1.00 58.78 81 PHE A O 1
ATOM 708 N N . PHE A 1 82 ? -0.894 -2.498 11.927 1.00 61.12 82 PHE A N 1
ATOM 709 C CA . PHE A 1 82 ? -0.711 -3.230 10.669 1.00 61.12 82 PHE A CA 1
ATOM 710 C C . PHE A 1 82 ? -0.901 -4.746 10.764 1.00 61.12 82 PHE A C 1
ATOM 712 O O . PHE A 1 82 ? -1.136 -5.371 9.729 1.00 61.12 82 PHE A O 1
ATOM 719 N N . ASN A 1 83 ? -0.910 -5.321 11.967 1.00 62.53 83 ASN A N 1
ATOM 720 C CA . ASN A 1 83 ? -1.130 -6.750 12.144 1.00 62.53 83 ASN A CA 1
ATOM 721 C C . ASN A 1 83 ? -2.545 -7.170 11.734 1.00 62.53 83 ASN A C 1
ATOM 723 O O . ASN A 1 83 ? -3.554 -6.765 12.311 1.00 62.53 83 ASN A O 1
ATOM 727 N N . ILE A 1 84 ? -2.611 -8.056 10.744 1.00 62.78 84 ILE A N 1
ATOM 728 C CA . ILE A 1 84 ? -3.827 -8.788 10.411 1.00 62.78 84 ILE A CA 1
ATOM 729 C C . ILE A 1 84 ? -3.961 -9.932 11.422 1.00 62.78 84 ILE A C 1
ATOM 731 O O . ILE A 1 84 ? -3.164 -10.867 11.421 1.00 62.78 84 ILE A O 1
ATOM 735 N N . THR A 1 85 ? -4.972 -9.876 12.289 1.00 67.56 85 THR A N 1
ATOM 736 C CA . THR A 1 85 ? -5.269 -10.995 13.198 1.00 67.56 85 THR A CA 1
ATOM 737 C C . THR A 1 85 ? -6.076 -12.081 12.481 1.00 67.56 85 THR A C 1
ATOM 739 O O . THR A 1 85 ? -6.809 -11.802 11.529 1.00 67.56 85 THR A O 1
ATOM 742 N N . ASN A 1 86 ? -6.033 -13.319 12.981 1.00 69.31 86 ASN A N 1
ATOM 743 C CA . ASN A 1 86 ? -6.895 -14.400 12.480 1.00 69.31 86 ASN A CA 1
ATOM 744 C C . ASN A 1 86 ? -8.386 -14.028 12.529 1.00 69.31 86 ASN A C 1
ATOM 746 O O . ASN A 1 86 ? -9.149 -14.407 11.640 1.00 69.31 86 ASN A O 1
ATOM 750 N N . GLN A 1 87 ? -8.804 -13.255 13.536 1.00 69.19 87 GLN A N 1
ATOM 751 C CA . GLN A 1 87 ? -10.178 -12.772 13.636 1.00 69.19 87 GLN A CA 1
ATOM 752 C C . GLN A 1 87 ? -10.497 -11.741 12.548 1.00 69.19 87 GLN A C 1
ATOM 754 O O . GLN A 1 87 ? -11.565 -11.803 11.945 1.00 69.19 87 GLN A O 1
ATOM 759 N N . SER A 1 88 ? -9.559 -10.843 12.236 1.00 66.69 88 SER A N 1
ATOM 760 C CA . SER A 1 88 ? -9.689 -9.886 11.131 1.00 66.69 88 SER A CA 1
ATOM 761 C C . SER A 1 88 ? -9.883 -10.604 9.789 1.00 66.69 88 SER A C 1
ATOM 763 O O . SER A 1 88 ? -10.753 -10.215 9.015 1.00 66.69 88 SER A O 1
ATOM 765 N N . ILE A 1 89 ? -9.147 -11.697 9.542 1.00 69.06 89 ILE A N 1
ATOM 766 C CA . ILE A 1 89 ? -9.302 -12.526 8.332 1.00 69.06 89 ILE A CA 1
ATOM 767 C C . ILE A 1 89 ? -10.669 -13.213 8.304 1.00 69.06 89 ILE A C 1
ATOM 769 O O . ILE A 1 89 ? -11.323 -13.225 7.264 1.00 69.06 89 ILE A O 1
ATOM 773 N N . LYS A 1 90 ? -11.126 -13.776 9.430 1.00 72.00 90 LYS A N 1
ATOM 774 C CA . LYS A 1 90 ? -12.456 -14.402 9.521 1.00 72.00 90 LYS A CA 1
ATOM 775 C C . LYS A 1 90 ? -13.574 -13.399 9.236 1.00 72.00 90 LYS A C 1
ATOM 777 O O . LYS A 1 90 ? -14.438 -13.683 8.411 1.00 72.00 90 LYS A O 1
ATOM 782 N N . ASN A 1 91 ? -13.522 -12.224 9.862 1.00 70.00 91 ASN A N 1
ATOM 783 C CA . ASN A 1 91 ? -14.502 -11.157 9.653 1.00 70.00 91 ASN A CA 1
ATOM 784 C C . ASN A 1 91 ? -14.499 -10.679 8.194 1.00 70.00 91 ASN A C 1
ATOM 786 O O . ASN A 1 91 ? -15.558 -10.518 7.594 1.00 70.00 91 ASN A O 1
ATOM 790 N N . TRP A 1 92 ? -13.312 -10.508 7.603 1.00 71.62 92 TRP A N 1
ATOM 791 C CA . TRP A 1 92 ? -13.180 -10.175 6.187 1.00 71.62 92 TRP A CA 1
ATOM 792 C C . TRP A 1 92 ? -13.832 -11.229 5.299 1.00 71.62 92 TRP A C 1
ATOM 794 O O . TRP A 1 92 ? -14.614 -10.878 4.421 1.00 71.62 92 TRP A O 1
ATOM 804 N N . ARG A 1 93 ? -13.547 -12.512 5.548 1.00 76.56 93 ARG A N 1
ATOM 805 C CA . ARG A 1 93 ? -14.093 -13.607 4.743 1.00 76.56 93 ARG A CA 1
ATOM 806 C C . ARG A 1 93 ? -15.608 -13.734 4.851 1.00 76.56 93 ARG A C 1
ATOM 808 O O . ARG A 1 93 ? -16.263 -14.104 3.885 1.00 76.56 93 ARG A O 1
ATOM 815 N N . HIS A 1 94 ? -16.170 -13.400 6.009 1.00 77.44 94 HIS A N 1
ATOM 816 C CA . HIS A 1 94 ? -17.618 -13.352 6.183 1.00 77.44 94 HIS A CA 1
ATOM 817 C C . HIS A 1 94 ? -18.265 -12.272 5.300 1.00 77.44 94 HIS A C 1
ATOM 819 O O . HIS A 1 94 ? -19.315 -12.515 4.716 1.00 77.44 94 HIS A O 1
ATOM 825 N N . LYS A 1 95 ? -17.621 -11.105 5.162 1.00 75.00 95 LYS A N 1
ATOM 826 C CA . LYS A 1 95 ? -18.140 -9.977 4.372 1.00 75.00 95 LYS A CA 1
ATOM 827 C C . LYS A 1 95 ? -17.829 -10.076 2.872 1.00 75.00 95 LYS A C 1
ATOM 829 O O . LYS A 1 95 ? -18.658 -9.692 2.059 1.00 75.00 95 LYS A O 1
ATOM 834 N N . ASN A 1 96 ? -16.644 -10.567 2.512 1.00 72.62 96 ASN A N 1
ATOM 835 C CA . ASN A 1 96 ? -16.092 -10.511 1.150 1.00 72.62 96 ASN A CA 1
ATOM 836 C C . ASN A 1 96 ? -15.847 -11.901 0.527 1.00 72.62 96 ASN A C 1
ATOM 838 O O . ASN A 1 96 ? -15.187 -12.015 -0.504 1.00 72.62 96 ASN A O 1
ATOM 842 N N . GLY A 1 97 ? -16.343 -12.973 1.150 1.00 80.38 97 GLY A N 1
ATOM 843 C CA . GLY A 1 97 ? -16.161 -14.345 0.674 1.00 80.38 97 GLY A CA 1
ATOM 844 C C . GLY A 1 97 ? -14.751 -14.902 0.913 1.00 80.38 97 GLY A C 1
ATOM 845 O O . GLY A 1 97 ? -14.002 -14.443 1.768 1.00 80.38 97 GLY A O 1
ATOM 846 N N . ALA A 1 98 ? -14.357 -15.938 0.173 1.00 77.56 98 ALA A N 1
ATOM 847 C CA . ALA A 1 98 ? -13.103 -16.657 0.434 1.00 77.56 98 ALA A CA 1
ATOM 848 C C . ALA A 1 98 ? -11.817 -15.877 0.071 1.00 77.56 98 ALA A C 1
ATOM 850 O O . ALA A 1 98 ? -10.722 -16.309 0.444 1.00 77.56 98 ALA A O 1
ATOM 851 N N . ALA A 1 99 ? -11.927 -14.742 -0.627 1.00 72.62 99 ALA A N 1
ATOM 852 C CA . ALA A 1 99 ? -10.782 -13.958 -1.084 1.00 72.62 99 ALA A CA 1
ATOM 853 C C . ALA A 1 99 ? -9.998 -13.352 0.095 1.00 72.62 99 ALA A C 1
ATOM 855 O O . ALA A 1 99 ? -10.575 -12.720 0.986 1.00 72.62 99 ALA A O 1
ATOM 856 N N . CYS A 1 100 ? -8.667 -13.518 0.114 1.00 68.9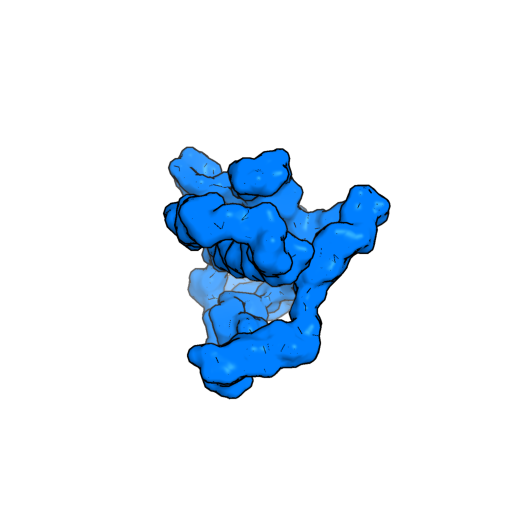4 100 CYS A N 1
ATOM 857 C CA . CYS A 1 100 ? -7.842 -12.785 1.077 1.00 68.94 100 CYS A CA 1
ATOM 858 C C . CYS A 1 100 ? -7.772 -11.300 0.689 1.00 68.94 100 CYS A C 1
ATOM 860 O O . CYS A 1 100 ? -7.792 -10.991 -0.502 1.00 68.94 100 CYS A O 1
ATOM 862 N N . PRO A 1 101 ? -7.596 -10.378 1.655 1.00 68.06 101 PRO A N 1
ATOM 863 C CA . PRO A 1 101 ? -7.326 -8.970 1.351 1.00 68.06 101 PRO A CA 1
ATOM 864 C C . PRO A 1 101 ? -6.134 -8.800 0.395 1.00 68.06 101 PRO A C 1
ATOM 866 O O . PRO A 1 101 ? -6.165 -7.973 -0.508 1.00 68.06 101 PRO A O 1
ATOM 869 N N . CYS A 1 102 ? -5.115 -9.655 0.540 1.00 70.56 102 CYS A N 1
ATOM 870 C CA . CYS A 1 102 ? -3.963 -9.703 -0.353 1.00 70.56 102 CYS A CA 1
ATOM 871 C C . CYS A 1 102 ? -4.307 -10.002 -1.819 1.00 70.56 102 CYS A C 1
ATOM 873 O O . CYS A 1 102 ? -3.636 -9.481 -2.697 1.00 70.56 102 CYS A O 1
ATOM 875 N N . CYS A 1 103 ? -5.345 -10.798 -2.090 1.00 73.56 103 CYS A N 1
ATOM 876 C CA . CYS A 1 103 ? -5.783 -11.180 -3.434 1.00 73.56 103 CYS A CA 1
ATOM 877 C C . CYS A 1 103 ? -6.584 -10.081 -4.128 1.00 73.56 103 CYS A C 1
ATOM 879 O O . CYS A 1 103 ? -6.913 -10.239 -5.293 1.00 73.56 103 CYS A O 1
ATOM 881 N N . MET A 1 104 ? -6.915 -8.996 -3.428 1.00 79.31 104 MET A N 1
ATOM 882 C CA . MET A 1 104 ? -7.631 -7.849 -3.993 1.00 79.31 104 MET A CA 1
ATOM 883 C C . MET A 1 104 ? -6.694 -6.677 -4.304 1.00 79.31 104 MET A C 1
ATOM 885 O O . MET A 1 104 ? -7.104 -5.745 -4.983 1.00 79.31 104 MET A O 1
ATOM 889 N N . SER A 1 105 ? -5.448 -6.723 -3.819 1.00 86.19 105 SER A N 1
ATOM 890 C CA . SER A 1 105 ? -4.451 -5.677 -4.058 1.00 86.19 105 SER A CA 1
ATOM 891 C C . SER A 1 105 ? -3.846 -5.789 -5.455 1.00 86.19 105 SER A C 1
ATOM 893 O O . SER A 1 105 ? -3.652 -6.900 -5.963 1.00 86.19 105 SER A O 1
ATOM 895 N N . LEU A 1 106 ? -3.454 -4.649 -6.026 1.00 89.69 106 LEU A N 1
ATOM 896 C CA . LEU A 1 106 ? -2.606 -4.557 -7.218 1.00 89.69 106 LEU A CA 1
ATOM 897 C C . LEU A 1 106 ? -1.291 -5.333 -7.068 1.00 89.69 106 LEU A C 1
ATOM 899 O O . LEU A 1 106 ? -0.746 -5.812 -8.054 1.00 89.69 106 LEU A O 1
ATOM 903 N N . LEU A 1 107 ? -0.784 -5.503 -5.845 1.00 89.94 107 LEU A N 1
ATOM 904 C CA . LEU A 1 107 ? 0.444 -6.256 -5.576 1.00 89.94 107 LEU A CA 1
ATOM 905 C C . LEU A 1 107 ? 0.254 -7.781 -5.655 1.00 89.94 107 LEU A C 1
ATOM 907 O O . LEU A 1 107 ? 1.229 -8.529 -5.571 1.00 89.94 107 LEU A O 1
ATOM 911 N N . CYS A 1 108 ? -0.981 -8.268 -5.812 1.00 88.81 108 CYS A N 1
ATOM 912 C CA . CYS A 1 108 ? -1.233 -9.676 -6.085 1.00 88.81 108 CYS A CA 1
ATOM 913 C C . CYS A 1 108 ? -0.855 -10.013 -7.527 1.00 88.81 108 CYS A C 1
ATOM 915 O O . CYS A 1 108 ? -1.279 -9.332 -8.458 1.00 88.81 108 CYS A O 1
ATOM 917 N N . SER A 1 109 ? -0.158 -11.129 -7.738 1.00 87.62 109 SER A N 1
ATOM 918 C CA . SER A 1 109 ? 0.206 -11.604 -9.079 1.00 87.62 109 SER A CA 1
ATOM 919 C C . SER A 1 109 ? -0.993 -11.833 -10.009 1.00 87.62 109 SER A C 1
ATOM 921 O O . SER A 1 109 ? -0.825 -11.779 -11.219 1.00 87.62 109 SER A O 1
ATOM 923 N N . GLN A 1 110 ? -2.193 -12.069 -9.467 1.00 88.75 110 GLN A N 1
ATOM 924 C CA . GLN A 1 110 ? -3.419 -12.238 -10.257 1.00 88.75 110 GLN A CA 1
ATOM 925 C C . GLN A 1 110 ? -4.022 -10.914 -10.748 1.00 88.75 110 GLN A C 1
ATOM 927 O O . GLN A 1 110 ? -4.733 -10.915 -11.749 1.00 88.75 110 GLN A O 1
ATOM 932 N N . ASN A 1 111 ? -3.737 -9.802 -10.064 1.00 90.81 111 ASN A N 1
ATOM 933 C CA . ASN A 1 111 ? -4.269 -8.476 -10.400 1.00 90.81 111 ASN A CA 1
ATOM 934 C C . ASN A 1 111 ? -3.228 -7.579 -11.068 1.00 90.81 111 ASN A C 1
ATOM 936 O O . ASN A 1 111 ? -3.575 -6.546 -11.635 1.00 90.81 111 ASN A O 1
ATOM 940 N N . TRP A 1 112 ? -1.953 -7.952 -10.975 1.00 93.44 112 TRP A N 1
ATOM 941 C CA . TRP A 1 112 ? -0.868 -7.202 -11.570 1.00 93.44 112 TRP A CA 1
ATOM 942 C C . TRP A 1 112 ? -0.761 -7.485 -13.064 1.00 93.44 112 TRP A C 1
ATOM 944 O O . TRP A 1 112 ? -0.559 -8.621 -13.492 1.00 93.44 112 TRP A O 1
ATOM 954 N N . GLY A 1 113 ? -0.813 -6.427 -13.863 1.00 91.88 113 GLY A N 1
ATOM 955 C CA . GLY A 1 113 ? -0.410 -6.454 -15.258 1.00 91.88 113 GLY A CA 1
ATOM 956 C C . GLY A 1 113 ? 0.720 -5.464 -15.529 1.00 91.88 113 GLY A C 1
ATOM 957 O O . GLY A 1 113 ? 0.872 -4.469 -14.821 1.00 91.88 113 GLY A O 1
ATOM 958 N N . PRO A 1 114 ? 1.468 -5.634 -16.631 1.00 91.69 114 PRO A N 1
ATOM 959 C CA . PRO A 1 114 ? 2.512 -4.693 -17.024 1.00 91.69 114 PRO A CA 1
ATOM 960 C C . PRO A 1 114 ? 1.973 -3.311 -17.411 1.00 91.69 114 PRO A C 1
ATOM 962 O O . PRO A 1 114 ? 2.768 -2.434 -17.722 1.00 91.69 114 PRO A O 1
ATOM 965 N N . MET A 1 115 ? 0.660 -3.083 -17.419 1.00 91.12 115 MET A N 1
ATOM 966 C CA . MET A 1 115 ? 0.081 -1.745 -17.579 1.00 91.12 115 MET A CA 1
ATOM 967 C C . MET A 1 115 ? -0.062 -1.009 -16.242 1.00 91.12 115 MET A C 1
ATOM 969 O O . MET A 1 115 ? -0.070 0.221 -16.241 1.00 91.12 115 MET A O 1
ATOM 973 N N . ASN A 1 116 ? -0.104 -1.737 -15.121 1.00 93.31 116 ASN A N 1
ATOM 974 C CA . ASN A 1 116 ? -0.162 -1.140 -13.794 1.00 93.31 116 ASN A CA 1
ATOM 975 C C . ASN A 1 116 ? 1.159 -0.491 -13.423 1.00 93.31 116 ASN A C 1
ATOM 977 O O . ASN A 1 116 ? 2.212 -0.952 -13.861 1.00 93.31 116 ASN A O 1
ATOM 981 N N . ASN A 1 117 ? 1.116 0.575 -12.627 1.00 92.38 117 ASN A N 1
ATOM 982 C CA . ASN A 1 117 ? 2.292 1.383 -12.304 1.00 92.38 117 ASN A CA 1
ATOM 983 C C . ASN A 1 117 ? 2.420 1.698 -10.803 1.00 92.38 117 ASN A C 1
ATOM 985 O O . ASN A 1 117 ? 1.513 1.471 -10.007 1.00 92.38 117 ASN A O 1
ATOM 989 N N . ILE A 1 118 ? 3.579 2.223 -10.405 1.00 92.38 118 ILE A N 1
ATOM 990 C CA . ILE A 1 118 ? 3.911 2.520 -9.005 1.00 92.38 118 ILE A CA 1
ATOM 991 C C . ILE A 1 118 ? 2.992 3.587 -8.407 1.00 92.38 118 ILE A C 1
ATOM 993 O O . ILE A 1 118 ? 2.708 3.556 -7.210 1.00 92.38 118 ILE A O 1
ATOM 997 N N . LEU A 1 119 ? 2.524 4.538 -9.216 1.00 90.00 119 LEU A N 1
ATOM 998 C CA . LEU A 1 119 ? 1.627 5.578 -8.727 1.00 90.00 119 LEU A CA 1
ATOM 999 C C . LEU A 1 119 ? 0.269 4.995 -8.339 1.00 90.00 119 LEU A C 1
ATOM 1001 O O . LEU A 1 119 ? -0.237 5.335 -7.276 1.00 90.00 119 LEU A O 1
ATOM 1005 N N . GLU A 1 120 ? -0.265 4.070 -9.135 1.00 90.81 120 GLU A N 1
ATOM 1006 C CA . GLU A 1 120 ? -1.487 3.326 -8.802 1.00 90.81 120 GLU A CA 1
ATOM 1007 C C . GLU A 1 120 ? -1.321 2.504 -7.518 1.00 90.81 120 GLU A C 1
ATOM 1009 O O . GLU A 1 120 ? -2.219 2.498 -6.679 1.00 90.81 120 GLU A O 1
ATOM 1014 N N . ILE A 1 121 ? -0.152 1.879 -7.308 1.00 91.06 121 ILE A N 1
ATOM 1015 C CA . ILE A 1 121 ? 0.168 1.229 -6.024 1.00 91.06 121 ILE A CA 1
ATOM 1016 C C . ILE A 1 121 ? 0.110 2.258 -4.886 1.00 91.06 121 ILE A C 1
ATOM 1018 O O . ILE A 1 121 ? -0.492 2.001 -3.847 1.00 91.06 121 ILE A O 1
ATOM 1022 N N . GLY A 1 122 ? 0.710 3.438 -5.063 1.00 89.12 122 GLY A N 1
ATOM 1023 C CA . GLY A 1 122 ? 0.661 4.511 -4.067 1.00 89.12 122 GLY A CA 1
ATOM 1024 C C . GLY A 1 122 ? -0.762 4.994 -3.766 1.00 89.12 122 GLY A C 1
ATOM 1025 O O . GLY A 1 122 ? -1.097 5.230 -2.603 1.00 89.12 122 GLY A O 1
ATOM 1026 N N . GLU A 1 123 ? -1.604 5.123 -4.793 1.00 88.19 123 GLU A N 1
ATOM 1027 C CA . GLU A 1 123 ? -3.019 5.497 -4.679 1.00 88.19 123 GLU A CA 1
ATOM 1028 C C . GLU A 1 123 ? -3.810 4.422 -3.907 1.00 88.19 123 GLU A C 1
ATOM 1030 O O . GLU A 1 123 ? -4.532 4.759 -2.963 1.00 88.19 123 GLU A O 1
ATOM 1035 N N . GLU A 1 124 ? -3.607 3.136 -4.219 1.00 89.44 124 GLU A N 1
ATOM 1036 C CA . GLU A 1 124 ? -4.194 2.002 -3.489 1.00 89.44 124 GLU A CA 1
ATOM 1037 C C . GLU A 1 124 ? -3.762 1.994 -2.013 1.00 89.44 124 GLU A C 1
ATOM 1039 O O . GLU A 1 124 ? -4.604 1.927 -1.115 1.00 89.44 124 GLU A O 1
ATOM 1044 N N . LEU A 1 125 ? -2.460 2.124 -1.739 1.00 86.75 125 LEU A N 1
ATOM 1045 C CA . LEU A 1 125 ? -1.924 2.163 -0.375 1.00 86.75 125 LEU A CA 1
ATOM 1046 C C . LEU A 1 125 ? -2.506 3.331 0.425 1.00 86.75 125 LEU A C 1
ATOM 1048 O O . LEU A 1 125 ? -2.884 3.167 1.587 1.00 86.75 125 LEU A O 1
ATOM 1052 N N . SER A 1 126 ? -2.608 4.507 -0.199 1.00 85.69 126 SER A N 1
ATOM 1053 C CA . SER A 1 126 ? -3.248 5.675 0.397 1.00 85.69 126 SER A CA 1
ATOM 1054 C C . SER A 1 126 ? -4.694 5.356 0.777 1.00 85.69 126 SER A C 1
ATOM 1056 O O . SER A 1 126 ? -5.067 5.538 1.939 1.00 85.69 126 SER A O 1
ATOM 1058 N N . LYS A 1 127 ? -5.491 4.818 -0.148 1.00 85.38 127 LYS A N 1
ATOM 1059 C CA . LYS A 1 127 ? -6.888 4.457 0.111 1.00 85.38 127 LYS A CA 1
ATOM 1060 C C . LYS A 1 127 ? -7.022 3.444 1.253 1.00 85.38 127 LYS A C 1
ATOM 1062 O O . LYS A 1 127 ? -7.782 3.681 2.188 1.00 85.38 127 LYS A O 1
ATOM 1067 N N . HIS A 1 128 ? -6.225 2.376 1.243 1.00 83.44 128 HIS A N 1
ATOM 1068 C CA . HIS A 1 128 ? -6.252 1.354 2.293 1.00 83.44 128 HIS A CA 1
ATOM 1069 C C . HIS A 1 128 ? -5.915 1.908 3.684 1.00 83.44 128 HIS A C 1
ATOM 1071 O O . HIS A 1 128 ? -6.466 1.443 4.683 1.00 83.44 128 HIS A O 1
ATOM 1077 N N . ILE A 1 129 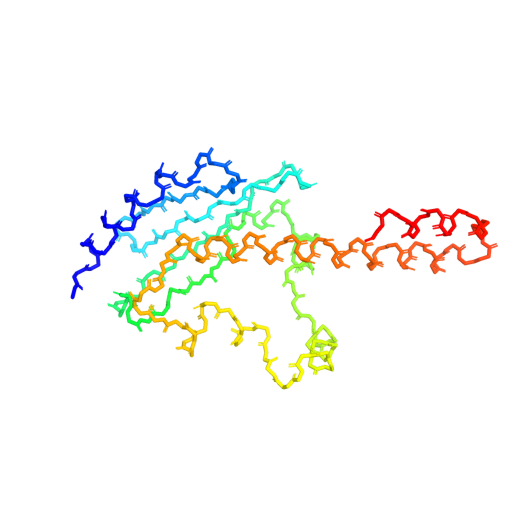? -5.028 2.906 3.786 1.00 80.44 129 ILE A N 1
ATOM 1078 C CA . ILE A 1 129 ? -4.773 3.573 5.069 1.00 80.44 129 ILE A CA 1
ATOM 1079 C C . ILE A 1 129 ? -6.032 4.304 5.561 1.00 80.44 129 ILE A C 1
ATOM 1081 O O . ILE A 1 129 ? -6.343 4.211 6.747 1.00 80.44 129 ILE A O 1
ATOM 1085 N N . ASP A 1 130 ? -6.757 5.010 4.689 1.00 81.25 130 ASP A N 1
ATOM 1086 C CA . ASP A 1 130 ? -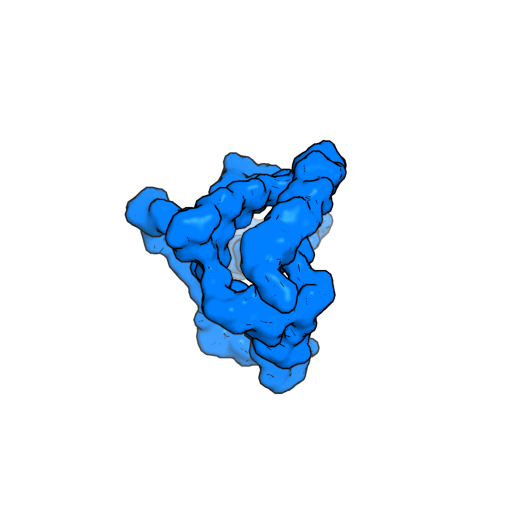7.954 5.764 5.092 1.00 81.25 130 ASP A CA 1
ATOM 1087 C C . ASP A 1 130 ? -9.089 4.837 5.535 1.00 81.25 130 ASP A C 1
ATOM 1089 O O . ASP A 1 130 ? -9.653 5.041 6.611 1.00 81.25 130 ASP A O 1
ATOM 1093 N N . GLU A 1 131 ? -9.354 3.775 4.770 1.00 79.25 131 GLU A N 1
ATOM 1094 C CA . GLU A 1 131 ? -10.345 2.744 5.117 1.00 79.25 131 GLU A CA 1
ATOM 1095 C C . GLU A 1 131 ? -10.035 2.106 6.475 1.00 79.25 131 GLU A C 1
ATOM 1097 O O . GLU A 1 131 ? -10.917 1.829 7.291 1.00 79.25 131 GLU A O 1
ATOM 1102 N N . LYS A 1 132 ? -8.748 1.895 6.750 1.00 77.00 132 LYS A N 1
ATOM 1103 C CA . LYS A 1 132 ? -8.303 1.319 8.011 1.00 77.00 132 LYS A CA 1
ATOM 1104 C C . LYS A 1 132 ? -8.451 2.280 9.185 1.00 77.00 132 LYS A C 1
ATOM 1106 O O . LYS A 1 132 ? -8.822 1.839 10.270 1.00 77.00 132 LYS A O 1
ATOM 1111 N N . LEU A 1 133 ? -8.170 3.569 8.988 1.00 77.50 133 LEU A N 1
ATOM 1112 C CA . LEU A 1 133 ? -8.397 4.594 10.010 1.00 77.50 133 LEU A CA 1
ATOM 1113 C C . LEU A 1 133 ? -9.880 4.703 10.364 1.00 77.50 133 LEU A C 1
ATOM 1115 O O . LEU A 1 133 ? -10.216 4.722 11.543 1.00 77.50 133 LEU A O 1
ATOM 1119 N N . GLU A 1 134 ? -10.753 4.687 9.360 1.00 78.25 134 GLU A N 1
ATOM 1120 C CA . GLU A 1 134 ? -12.203 4.689 9.560 1.00 78.25 134 GLU A CA 1
ATOM 1121 C C . GLU A 1 134 ? -12.675 3.454 10.343 1.00 78.25 134 GLU A C 1
ATOM 1123 O O . GLU A 1 134 ? -13.427 3.568 11.312 1.00 78.25 134 GLU A O 1
ATOM 1128 N N . LEU A 1 135 ? -12.174 2.265 9.986 1.00 73.50 135 LEU A N 1
ATOM 1129 C CA . LEU A 1 135 ? -12.482 1.038 10.720 1.00 73.50 135 LEU A CA 1
ATOM 1130 C C . LEU A 1 135 ? -12.030 1.121 12.183 1.00 73.50 135 LEU A C 1
ATOM 1132 O O . LEU A 1 135 ? -12.740 0.661 13.077 1.00 73.50 135 LEU A O 1
ATOM 1136 N N . MET A 1 136 ? -10.848 1.685 12.441 1.00 71.31 136 MET A N 1
ATOM 1137 C CA . MET A 1 136 ? -10.366 1.834 13.809 1.00 71.31 136 MET A CA 1
ATOM 1138 C C . MET A 1 136 ? -11.230 2.779 14.627 1.00 71.31 136 MET A C 1
ATOM 1140 O O . MET A 1 136 ? -11.523 2.465 15.774 1.00 71.31 136 MET A O 1
ATOM 1144 N N . GLU A 1 137 ? -11.617 3.925 14.075 1.00 73.31 137 GLU A N 1
ATOM 1145 C CA . GLU A 1 137 ? -12.457 4.890 14.788 1.00 73.31 137 GLU A CA 1
ATOM 1146 C C . GLU A 1 137 ? -13.789 4.261 15.200 1.00 73.31 137 GLU A C 1
ATOM 1148 O O . GLU A 1 137 ? -14.151 4.333 16.375 1.00 73.31 137 GLU A O 1
ATOM 1153 N N . LYS A 1 138 ? -14.424 3.514 14.286 1.00 69.50 138 LYS A N 1
ATOM 1154 C CA . LYS A 1 138 ? -15.615 2.695 14.569 1.00 69.50 138 LYS A CA 1
ATOM 1155 C C . LYS A 1 138 ? -15.382 1.728 15.734 1.00 69.50 138 LYS A C 1
ATOM 1157 O O . LYS A 1 138 ? -16.149 1.702 16.694 1.00 69.50 138 LYS A O 1
ATOM 1162 N N . LEU A 1 139 ? -14.279 0.977 15.700 1.00 68.81 139 LEU A N 1
ATOM 1163 C CA . LEU A 1 139 ? -13.936 0.022 16.761 1.00 68.81 139 LEU A CA 1
ATOM 1164 C C . LEU A 1 139 ? -13.644 0.697 18.109 1.00 68.81 139 LEU A C 1
ATOM 1166 O O . LEU A 1 139 ? -14.047 0.187 19.154 1.00 68.81 139 LEU A O 1
ATOM 1170 N N . TYR A 1 140 ? -12.930 1.822 18.117 1.00 68.88 140 TYR A N 1
ATOM 1171 C CA . TYR A 1 140 ? -12.611 2.543 19.349 1.00 68.88 140 TYR A CA 1
ATOM 1172 C C . TYR A 1 140 ? -13.855 3.145 19.985 1.00 68.88 140 TYR A C 1
ATOM 1174 O O . TYR A 1 140 ? -13.991 3.076 21.207 1.00 68.88 140 TYR A O 1
ATOM 1182 N N . VAL A 1 141 ? -14.773 3.675 19.181 1.00 71.62 141 VAL A N 1
ATOM 1183 C CA . VAL A 1 141 ? -16.059 4.169 19.673 1.00 71.62 141 VAL A CA 1
ATOM 1184 C C . VAL A 1 141 ? -16.855 3.039 20.307 1.00 71.62 141 VAL A C 1
ATOM 1186 O O . VAL A 1 141 ? -17.282 3.179 21.452 1.00 71.62 141 VAL A O 1
ATOM 1189 N N . ASP A 1 142 ? -16.970 1.893 19.636 1.00 68.69 142 ASP A N 1
ATOM 1190 C CA . ASP A 1 142 ? -17.642 0.722 20.204 1.00 68.69 142 ASP A CA 1
ATOM 1191 C C . ASP A 1 142 ? -17.028 0.312 21.551 1.00 68.69 142 ASP A C 1
ATOM 1193 O O . ASP A 1 142 ? -17.742 -0.010 22.503 1.00 68.69 142 ASP A O 1
ATOM 1197 N N . ILE A 1 143 ? -15.696 0.344 21.665 1.00 70.62 143 ILE A N 1
ATOM 1198 C CA . ILE A 1 143 ? -14.990 0.053 22.920 1.00 70.62 143 ILE A CA 1
ATOM 1199 C C . ILE A 1 143 ? -15.312 1.100 23.993 1.00 70.62 143 ILE A C 1
ATOM 1201 O O . ILE A 1 143 ? -15.531 0.724 25.146 1.00 70.62 143 ILE A O 1
ATOM 1205 N N . ILE A 1 144 ? -15.332 2.390 23.649 1.00 74.12 144 ILE A N 1
ATOM 1206 C CA . ILE A 1 144 ? -15.659 3.480 24.579 1.00 74.12 144 ILE A CA 1
ATOM 1207 C C . ILE A 1 144 ? -17.095 3.327 25.081 1.00 74.12 144 ILE A C 1
ATOM 1209 O O . ILE A 1 144 ? -17.305 3.353 26.293 1.00 74.12 144 ILE A O 1
ATOM 1213 N N . ILE A 1 145 ? -18.056 3.100 24.183 1.00 77.31 145 ILE A N 1
ATOM 1214 C CA . ILE A 1 145 ? -19.464 2.884 24.530 1.00 77.31 145 ILE A CA 1
ATOM 1215 C C . ILE A 1 145 ? -19.590 1.675 25.460 1.00 77.31 145 ILE A C 1
ATOM 1217 O O . ILE A 1 145 ? -20.160 1.793 26.539 1.00 77.31 145 ILE A O 1
ATOM 1221 N N . ARG A 1 146 ? -18.988 0.528 25.113 1.00 75.31 146 ARG A N 1
ATOM 1222 C CA . ARG A 1 146 ? -19.056 -0.690 25.944 1.00 75.31 146 ARG A CA 1
ATOM 1223 C C . ARG A 1 146 ? -18.411 -0.515 27.315 1.00 75.31 146 ARG A C 1
ATOM 1225 O O . ARG A 1 146 ? -18.977 -0.949 28.312 1.00 75.31 146 ARG A O 1
ATOM 1232 N N . LYS A 1 147 ? -17.235 0.119 27.393 1.00 76.62 147 LYS A N 1
ATOM 1233 C CA . LYS A 1 147 ? -16.546 0.375 28.674 1.00 76.62 147 LYS A CA 1
ATOM 1234 C C . LYS A 1 147 ? -17.318 1.333 29.579 1.00 76.62 147 LYS A C 1
ATOM 1236 O O . LYS A 1 147 ? -17.139 1.289 30.796 1.00 76.62 147 LYS A O 1
ATOM 1241 N N . ASN A 1 148 ? -18.151 2.185 28.992 1.00 76.12 148 ASN A N 1
ATOM 1242 C CA . ASN A 1 148 ? -18.976 3.153 29.701 1.00 76.12 148 ASN A CA 1
ATOM 1243 C C . ASN A 1 148 ? -20.472 2.812 29.639 1.00 76.12 148 ASN A C 1
ATOM 1245 O O . ASN A 1 148 ? -21.305 3.687 29.870 1.00 76.12 148 ASN A O 1
ATOM 1249 N N . ALA A 1 149 ? -20.821 1.554 29.354 1.00 72.12 149 ALA A N 1
ATOM 1250 C CA . ALA A 1 149 ? -22.207 1.108 29.325 1.00 72.12 149 ALA A CA 1
ATOM 1251 C C . ALA A 1 149 ? -22.862 1.367 30.693 1.00 72.12 149 ALA A C 1
ATOM 1253 O O . ALA A 1 149 ? -22.319 0.982 31.731 1.00 72.12 149 ALA A O 1
ATOM 1254 N N . GLY A 1 150 ? -23.991 2.080 30.691 1.00 70.81 150 GLY A N 1
ATOM 1255 C CA . GLY A 1 150 ? -24.688 2.525 31.905 1.00 70.81 150 GLY A CA 1
ATOM 1256 C C . GLY A 1 150 ? -24.055 3.724 32.629 1.00 70.81 150 GLY A C 1
ATOM 1257 O O . GLY A 1 150 ? -24.561 4.125 33.672 1.00 70.81 150 GLY A O 1
ATOM 1258 N N . LYS A 1 151 ? -22.958 4.295 32.110 1.00 82.81 151 LYS A N 1
ATOM 1259 C CA . LYS A 1 151 ? -22.310 5.514 32.637 1.00 82.81 151 LYS A CA 1
ATOM 1260 C C . LYS A 1 151 ? -22.461 6.721 31.715 1.00 82.81 151 LYS A C 1
ATOM 1262 O O . LYS A 1 151 ? -22.420 7.848 32.195 1.00 82.81 151 LYS A O 1
ATOM 1267 N N . LEU A 1 152 ? -22.586 6.491 30.409 1.00 78.00 152 LEU A N 1
ATOM 1268 C CA . LEU A 1 152 ? -22.892 7.539 29.439 1.00 78.00 152 LEU A CA 1
ATOM 1269 C C . LEU A 1 152 ? -24.412 7.638 29.250 1.00 78.00 152 LEU A C 1
ATOM 1271 O O . LEU A 1 152 ? -25.040 6.595 29.064 1.00 78.00 152 LEU A O 1
ATOM 1275 N N . PRO A 1 153 ? -24.994 8.850 29.275 1.00 83.19 153 PRO A N 1
ATOM 1276 C CA . PRO A 1 153 ? -26.369 9.071 28.841 1.00 83.19 153 PRO A CA 1
ATOM 1277 C C . PRO A 1 153 ? -26.567 8.618 27.390 1.00 83.19 153 PRO A C 1
ATOM 1279 O O . PRO A 1 153 ? -25.682 8.826 26.556 1.00 83.19 153 PRO A O 1
ATOM 1282 N N . ASP A 1 154 ? -27.737 8.060 27.079 1.00 80.06 154 ASP A N 1
ATOM 1283 C CA . ASP A 1 154 ? -28.056 7.546 25.739 1.00 80.06 154 ASP A CA 1
ATOM 1284 C C . ASP A 1 154 ? -27.922 8.629 24.655 1.00 80.06 154 ASP A C 1
ATOM 1286 O O . ASP A 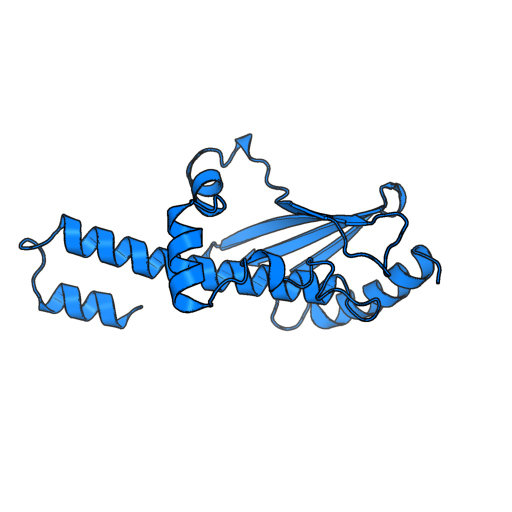1 154 ? -27.394 8.367 23.578 1.00 80.06 154 ASP A O 1
ATOM 1290 N N . GLU A 1 155 ? -28.276 9.877 24.973 1.00 81.25 155 GLU A N 1
ATOM 1291 C CA . GLU A 1 155 ? -28.109 11.034 24.082 1.00 81.25 155 GLU A CA 1
ATOM 1292 C C . GLU A 1 155 ? -26.643 11.275 23.688 1.00 81.25 155 GLU A C 1
ATOM 1294 O O . GLU A 1 155 ? -26.352 11.612 22.543 1.00 81.25 155 GLU A O 1
ATOM 1299 N N . MET A 1 156 ? -25.694 11.055 24.608 1.00 76.25 156 MET A N 1
ATOM 1300 C CA . MET A 1 156 ? -24.267 11.180 24.293 1.00 76.25 156 MET A CA 1
ATOM 1301 C C . MET A 1 156 ? -23.780 10.028 23.415 1.00 76.25 156 MET A C 1
ATOM 1303 O O . MET A 1 156 ? -22.889 10.224 22.592 1.00 76.25 156 MET A O 1
ATOM 1307 N N . ILE A 1 157 ? -24.340 8.829 23.590 1.00 75.75 157 ILE A N 1
ATOM 1308 C CA . ILE A 1 157 ? -24.008 7.665 22.764 1.00 75.75 157 ILE A CA 1
ATOM 1309 C C . ILE A 1 157 ? -24.500 7.886 21.331 1.00 75.75 157 ILE A C 1
ATOM 1311 O O . ILE A 1 157 ? -23.734 7.650 20.398 1.00 75.75 157 ILE A O 1
ATOM 1315 N N . GLU A 1 158 ? -25.733 8.362 21.156 1.00 77.88 158 GLU A N 1
ATOM 1316 C CA . GLU A 1 158 ? -26.281 8.687 19.835 1.00 77.88 158 GLU A CA 1
ATOM 1317 C C . GLU A 1 158 ? -25.515 9.841 19.181 1.00 77.88 158 GLU A C 1
ATOM 1319 O O . GLU A 1 158 ? -25.063 9.689 18.050 1.00 77.88 158 GLU A O 1
ATOM 1324 N N . TYR A 1 159 ? -25.213 10.914 19.922 1.00 77.00 159 TYR A N 1
ATOM 1325 C CA . TYR A 1 159 ? -24.357 11.996 19.425 1.00 77.00 159 TYR A CA 1
ATOM 1326 C C . TYR A 1 159 ? -22.991 11.482 18.955 1.00 77.00 159 TYR A C 1
ATOM 1328 O O . TYR A 1 159 ? -22.541 11.841 17.877 1.00 77.00 159 TYR A O 1
ATOM 1336 N N . ILE A 1 160 ? -22.320 10.606 19.714 1.00 72.69 160 ILE A N 1
ATOM 1337 C CA . ILE A 1 160 ? -21.023 10.041 19.303 1.00 72.69 160 ILE A CA 1
ATOM 1338 C C . ILE A 1 160 ? -21.150 9.230 18.004 1.00 72.69 160 ILE A C 1
ATOM 1340 O O . ILE A 1 160 ? -20.248 9.294 17.168 1.00 72.69 160 ILE A O 1
ATOM 1344 N N . LYS A 1 161 ? -22.247 8.483 17.820 1.00 70.94 161 LYS A N 1
ATOM 1345 C CA . LYS A 1 161 ? -22.489 7.702 16.597 1.00 70.94 161 LYS A CA 1
ATOM 1346 C C . LYS A 1 161 ? -22.693 8.575 15.358 1.00 70.94 161 LYS A C 1
ATOM 1348 O O . LYS A 1 161 ? -22.361 8.117 14.273 1.00 70.94 161 LYS A O 1
ATOM 1353 N N . GLU A 1 162 ? -23.193 9.802 15.499 1.00 74.88 162 GLU A N 1
ATOM 1354 C CA . GLU A 1 162 ? -23.426 10.720 14.370 1.00 74.88 162 GLU A CA 1
ATOM 1355 C C . GLU A 1 162 ? -22.135 11.239 13.707 1.00 74.88 162 GLU A C 1
ATOM 1357 O O . GLU A 1 162 ? -22.173 11.685 12.561 1.00 74.88 162 GLU A O 1
ATOM 1362 N N . PHE A 1 163 ? -20.982 11.173 14.386 1.00 64.31 163 PHE A N 1
ATOM 1363 C CA . PHE A 1 163 ? -19.689 11.641 13.850 1.00 64.31 163 PHE A CA 1
ATOM 1364 C C . PHE A 1 163 ? -18.838 10.530 13.205 1.00 64.31 163 PHE A C 1
ATOM 1366 O O . PHE A 1 163 ? -17.643 10.742 12.975 1.00 64.31 163 PHE A O 1
ATOM 1373 N N . ILE A 1 164 ? -19.420 9.355 12.937 1.00 57.81 164 ILE A N 1
ATOM 1374 C CA . ILE A 1 164 ? -18.738 8.123 12.484 1.00 57.81 164 ILE A CA 1
ATOM 1375 C C . ILE A 1 164 ? -19.358 7.593 11.192 1.00 57.81 164 ILE A C 1
ATOM 1377 O O . ILE A 1 164 ? -18.597 7.050 10.352 1.00 57.81 164 ILE A O 1
#

Solvent-accessible surface area (backbone atoms only — not comparable to full-atom values): 9655 Å² total; per-residue (Å²): 131,57,59,68,62,50,50,61,56,51,54,64,53,49,76,68,50,46,79,74,80,56,52,44,49,80,48,78,44,75,92,76,38,33,34,43,40,33,37,52,36,77,92,74,73,43,73,47,40,33,37,31,42,53,54,92,58,38,57,71,43,51,47,50,78,43,80,56,63,74,49,86,85,41,65,63,72,50,54,62,65,71,54,81,45,75,64,56,53,51,56,46,29,73,76,64,40,93,63,53,76,63,71,72,34,60,64,19,75,89,61,36,45,66,84,63,54,71,67,59,51,48,52,50,54,49,50,54,51,52,57,48,51,53,53,47,53,55,52,51,49,54,50,52,50,62,77,34,63,91,72,58,57,67,69,59,54,54,56,58,59,76,80,112

Secondary structure (DSSP, 8-state):
--HHHHHHHHHHHHHHHTTTS--EEEEEETTTTEEEEEEEETTTTEEEEEEEE--TTTTSSPPEEEE---GGGSTTHHHHHH---HHHHHHHHHHHTT--GGGGSTTSTTT--TT--HHHHHHHHHHHHHHHHHHHHHHHHHHHHHHTTTTS-HHHHHHHHHT-